Protein AF-A0A349HDR7-F1 (afdb_monomer)

Mean predicted aligned error: 4.63 Å

Radius of gyration: 13.14 Å; Cα contacts (8 Å, |Δi|>4): 20; chains: 1; bounding box: 25×20×39 Å

pLDDT: mean 88.64, std 11.71, range [51.5, 97.56]

Sequence (50 aa):
NPPSFDKQFVRDYLETLAWGKQPPGPELPPEIVARTTAKYREA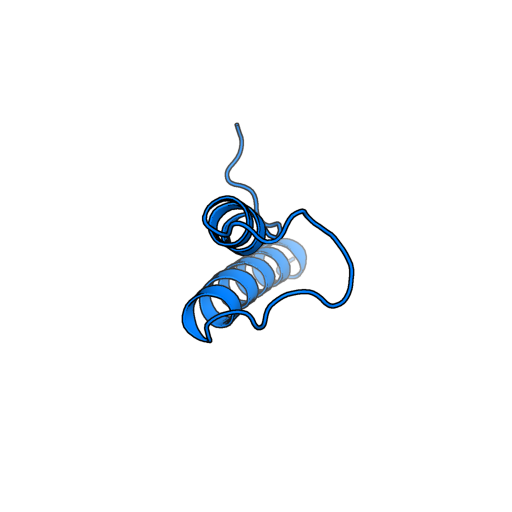LERLTVA

Foldseek 3Di:
DPDDLALVLVVVVVVVDPQVPDPPDDDDDVVSVVVNVVSPVVVVCVVPDD

Secondary structure (DSSP, 8-state):
-----SSHHHHHHHHTS--TT-SSPPPPPHHHHHHHHHHHHHHHHHHH--

Structure (mmCIF, N/CA/C/O backbone):
data_AF-A0A349HDR7-F1
#
_entry.id   AF-A0A349HDR7-F1
#
loop_
_atom_site.group_PDB
_atom_site.id
_atom_site.type_symbol
_atom_site.label_atom_id
_atom_site.label_alt_id
_atom_site.label_comp_id
_atom_site.label_asym_id
_atom_site.label_entity_id
_atom_site.label_seq_id
_atom_site.pdbx_PDB_ins_code
_atom_site.Cartn_x
_atom_site.Cartn_y
_atom_site.Cartn_z
_atom_site.occupancy
_atom_site.B_iso_or_equiv
_atom_site.auth_seq_id
_atom_site.auth_comp_id
_atom_site.auth_asym_id
_atom_site.auth_atom_id
_atom_site.pdbx_PDB_model_num
ATOM 1 N N . ASN A 1 1 ? 12.085 12.233 -1.743 1.00 51.50 1 ASN A N 1
ATOM 2 C CA . ASN A 1 1 ? 11.570 10.875 -1.482 1.00 51.50 1 ASN A CA 1
ATOM 3 C C . ASN A 1 1 ? 11.130 10.297 -2.818 1.00 51.50 1 ASN A C 1
ATOM 5 O O . ASN A 1 1 ? 10.268 10.923 -3.426 1.00 51.50 1 ASN A O 1
ATOM 9 N N . PRO A 1 2 ? 11.766 9.242 -3.354 1.00 56.91 2 PRO A N 1
ATOM 10 C CA . PRO A 1 2 ? 11.372 8.695 -4.651 1.00 56.91 2 PRO A CA 1
ATOM 11 C C . PRO A 1 2 ? 9.908 8.222 -4.607 1.00 56.91 2 PRO A C 1
ATOM 13 O O . PRO A 1 2 ? 9.438 7.833 -3.534 1.00 56.91 2 PRO A O 1
ATOM 16 N N . PRO A 1 3 ? 9.168 8.271 -5.730 1.00 59.75 3 PRO A N 1
ATOM 17 C CA . PRO A 1 3 ? 7.828 7.703 -5.793 1.00 59.75 3 PRO A CA 1
ATOM 18 C C . PRO A 1 3 ? 7.921 6.219 -5.437 1.00 59.75 3 PRO A C 1
ATOM 20 O O . PRO A 1 3 ? 8.557 5.439 -6.145 1.00 59.75 3 PRO A O 1
ATOM 23 N N . SER A 1 4 ? 7.346 5.852 -4.293 1.00 64.50 4 SER A N 1
ATOM 24 C CA . SER A 1 4 ? 7.436 4.486 -3.804 1.00 64.50 4 SER A CA 1
ATOM 25 C C . SER A 1 4 ? 6.540 3.583 -4.647 1.00 64.50 4 SER A C 1
ATOM 27 O 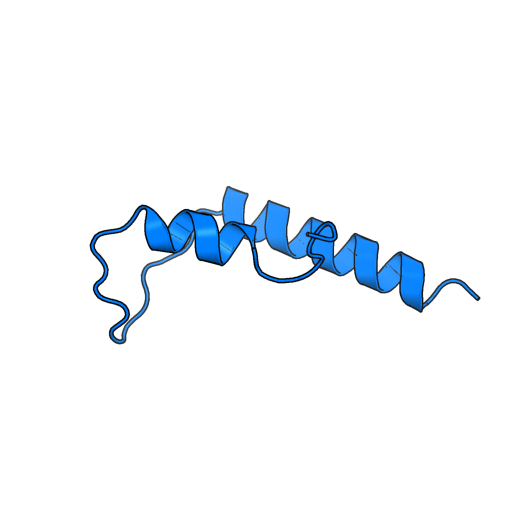O . SER A 1 4 ? 5.336 3.814 -4.759 1.00 64.50 4 SER A O 1
ATOM 29 N N . PHE A 1 5 ? 7.136 2.552 -5.240 1.00 70.31 5 PHE A N 1
ATOM 30 C CA . PHE A 1 5 ? 6.426 1.465 -5.922 1.00 70.31 5 PHE A CA 1
ATOM 31 C C . PHE A 1 5 ? 5.974 0.366 -4.947 1.00 70.31 5 PHE A C 1
ATOM 33 O O . PHE A 1 5 ? 5.501 -0.687 -5.369 1.00 70.31 5 PHE A O 1
ATOM 40 N N . ASP A 1 6 ? 6.143 0.596 -3.641 1.00 76.12 6 ASP A N 1
ATOM 41 C CA . ASP A 1 6 ? 5.756 -0.332 -2.586 1.00 76.12 6 ASP A CA 1
ATOM 42 C C . ASP A 1 6 ? 4.314 -0.093 -2.085 1.00 76.12 6 ASP A C 1
ATOM 44 O O . ASP A 1 6 ? 3.466 0.517 -2.739 1.00 76.12 6 ASP A O 1
ATOM 48 N N . LYS A 1 7 ? 4.013 -0.614 -0.893 1.00 87.19 7 LYS A N 1
ATOM 49 C CA . LYS A 1 7 ? 2.691 -0.588 -0.254 1.00 87.19 7 LYS A CA 1
ATOM 50 C C . LYS A 1 7 ? 2.332 0.776 0.357 1.00 87.19 7 LYS A C 1
ATOM 52 O 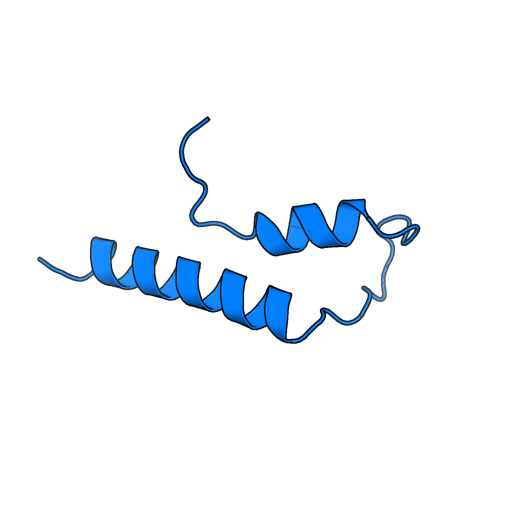O . LYS A 1 7 ? 1.647 0.803 1.379 1.00 87.19 7 LYS A O 1
ATOM 57 N N . GLN A 1 8 ? 2.761 1.892 -0.234 1.00 90.44 8 GLN A N 1
ATOM 58 C CA . GLN A 1 8 ? 2.534 3.222 0.339 1.00 90.44 8 GLN A CA 1
ATOM 59 C C . GLN A 1 8 ? 1.039 3.529 0.528 1.00 90.44 8 GLN A C 1
ATOM 61 O O . GLN A 1 8 ? 0.661 3.939 1.614 1.00 90.44 8 GLN A O 1
ATOM 66 N N . PHE A 1 9 ? 0.163 3.203 -0.432 1.00 92.75 9 PHE A N 1
ATOM 67 C CA . PHE A 1 9 ? -1.286 3.423 -0.257 1.00 92.75 9 PHE A CA 1
ATOM 68 C C . PHE A 1 9 ? -1.895 2.622 0.899 1.00 92.75 9 PHE A C 1
ATOM 70 O O . PHE A 1 9 ? -2.805 3.104 1.566 1.00 92.75 9 PHE A O 1
ATOM 77 N N . VAL A 1 10 ? -1.396 1.404 1.143 1.00 94.19 10 VAL A N 1
ATOM 78 C CA . VAL A 1 10 ? -1.834 0.597 2.289 1.00 94.19 10 VAL A CA 1
ATOM 79 C C . VAL A 1 10 ? -1.359 1.243 3.581 1.00 94.19 10 VAL A C 1
ATOM 81 O O . VAL A 1 10 ? -2.147 1.353 4.511 1.00 94.19 10 VAL A O 1
ATOM 84 N N . ARG A 1 11 ? -0.099 1.698 3.648 1.00 93.25 11 ARG A N 1
ATOM 85 C CA . ARG A 1 11 ? 0.409 2.411 4.830 1.00 93.25 11 ARG A CA 1
ATOM 86 C C . ARG A 1 11 ? -0.412 3.663 5.097 1.00 93.25 11 ARG A C 1
ATOM 88 O O . ARG A 1 11 ? -0.932 3.792 6.194 1.00 93.25 11 ARG A O 1
ATOM 95 N N . ASP A 1 12 ? -0.590 4.510 4.089 1.00 93.38 12 ASP A N 1
ATOM 96 C CA . ASP A 1 12 ? -1.349 5.755 4.209 1.00 93.38 12 ASP A CA 1
ATOM 97 C C . ASP A 1 12 ? -2.767 5.488 4.723 1.00 93.38 12 ASP A C 1
ATOM 99 O O . ASP A 1 12 ? -3.217 6.159 5.644 1.00 93.38 12 ASP A O 1
ATOM 103 N N . TYR A 1 13 ? -3.443 4.462 4.193 1.00 94.44 13 TYR A N 1
ATOM 104 C CA . TYR A 1 13 ? -4.760 4.053 4.676 1.00 94.44 13 TYR A CA 1
ATOM 105 C C . TYR A 1 13 ? -4.725 3.568 6.131 1.00 94.44 13 TYR A C 1
ATOM 107 O O . TYR A 1 13 ? -5.531 4.016 6.943 1.00 94.44 13 TYR A O 1
ATOM 115 N N . LEU A 1 14 ? -3.783 2.693 6.491 1.00 94.69 14 LEU A N 1
ATOM 116 C CA . LEU A 1 14 ? -3.676 2.164 7.853 1.00 94.69 14 LEU A CA 1
ATOM 117 C C . LEU A 1 14 ? -3.357 3.255 8.885 1.00 94.69 14 LEU A C 1
ATOM 119 O O . LEU A 1 14 ? -3.832 3.154 10.012 1.00 94.69 14 LEU A O 1
ATOM 123 N N . GLU A 1 15 ? -2.607 4.297 8.516 1.00 94.62 15 GLU A N 1
ATOM 124 C CA . GLU A 1 15 ? -2.349 5.448 9.395 1.00 94.62 15 GLU A CA 1
ATOM 125 C C . GLU A 1 15 ? -3.610 6.301 9.647 1.00 94.62 15 GLU A C 1
ATOM 127 O O . GLU A 1 15 ? -3.651 7.047 10.623 1.00 94.62 15 GLU A O 1
ATOM 132 N N . THR A 1 16 ? -4.666 6.178 8.828 1.00 94.94 16 THR A N 1
ATOM 133 C CA . THR A 1 16 ? -5.969 6.824 9.104 1.00 94.94 16 THR A CA 1
ATOM 134 C C . THR A 1 16 ? -6.824 6.069 10.122 1.00 94.94 16 THR A C 1
ATOM 136 O O . THR A 1 16 ? -7.804 6.614 10.630 1.00 94.94 16 THR A O 1
ATOM 139 N N . LEU A 1 17 ? -6.478 4.816 10.429 1.00 94.50 17 LEU A N 1
ATOM 140 C CA . LEU A 1 17 ? -7.259 3.957 11.310 1.00 94.50 17 LEU A CA 1
ATOM 141 C C . LEU A 1 17 ? -6.700 3.967 12.732 1.00 94.50 17 LEU A C 1
ATOM 143 O O . LEU A 1 17 ? -5.499 3.827 12.955 1.00 94.50 17 LEU A O 1
ATOM 147 N N . ALA A 1 18 ? -7.588 3.960 13.724 1.00 92.12 18 ALA A N 1
ATOM 148 C CA . ALA A 1 18 ? -7.234 3.698 15.120 1.00 92.12 18 ALA A CA 1
ATOM 149 C C . ALA A 1 18 ? -7.019 2.189 15.391 1.00 92.12 18 ALA A C 1
ATOM 151 O O . ALA A 1 18 ? -7.507 1.645 16.376 1.00 92.12 18 ALA A O 1
ATOM 152 N N . TRP A 1 19 ? -6.322 1.486 14.493 1.00 92.31 19 TRP A N 1
ATOM 153 C CA . TRP A 1 19 ? -6.155 0.026 14.541 1.00 92.31 19 TRP A CA 1
ATOM 154 C C . TRP A 1 19 ? -5.138 -0.438 15.602 1.00 92.31 19 TRP A C 1
ATOM 156 O O . TRP A 1 19 ? -5.188 -1.572 16.068 1.00 92.31 19 TRP A O 1
ATOM 166 N N . GLY A 1 20 ? -4.181 0.411 15.990 1.00 92.75 20 GLY A N 1
ATOM 167 C CA . GLY A 1 20 ? -3.156 0.047 16.981 1.00 92.75 20 GLY A CA 1
ATOM 168 C C . GLY A 1 20 ? -2.120 -0.979 16.492 1.00 92.75 20 GLY A C 1
ATOM 169 O O . GLY A 1 20 ? -1.271 -1.401 17.275 1.00 92.75 20 GLY A O 1
ATOM 170 N N . LYS A 1 21 ? -2.153 -1.351 15.201 1.00 92.00 21 LYS A N 1
ATOM 171 C CA . LYS A 1 21 ? -1.181 -2.235 14.528 1.00 92.00 21 LYS A CA 1
ATOM 172 C C . LYS A 1 21 ? -1.067 -3.631 15.163 1.00 92.00 21 LYS A C 1
ATOM 174 O O . LYS A 1 21 ? 0.009 -4.224 15.156 1.00 92.00 21 LYS A O 1
ATOM 179 N N . GLN A 1 22 ? -2.176 -4.155 15.695 1.00 95.31 22 GLN A N 1
ATOM 180 C CA . GLN A 1 22 ? -2.261 -5.486 16.311 1.00 95.31 22 GLN A CA 1
ATOM 181 C C . GLN A 1 22 ? -3.082 -6.462 15.457 1.00 95.31 22 GLN A C 1
ATOM 183 O O . GLN A 1 22 ? -4.073 -6.056 14.859 1.00 95.31 22 GLN A O 1
ATOM 188 N N . PRO A 1 23 ? -2.722 -7.753 15.391 1.00 92.25 23 PRO A N 1
ATOM 189 C CA . PRO A 1 23 ? -3.524 -8.740 14.676 1.00 92.25 23 PRO A CA 1
ATOM 190 C C . PRO A 1 23 ? -4.874 -9.008 15.380 1.00 92.25 23 PRO A C 1
ATOM 192 O O . PRO A 1 23 ? -4.918 -9.022 16.611 1.00 92.25 23 PRO A O 1
ATOM 195 N N . PRO A 1 24 ? -5.957 -9.298 14.628 1.00 93.44 24 PRO A N 1
ATOM 196 C CA . PRO A 1 24 ? -6.043 -9.310 13.165 1.00 93.44 24 PRO A CA 1
ATOM 197 C C . PRO A 1 24 ? -6.033 -7.897 12.554 1.00 93.44 24 PRO A C 1
ATOM 199 O O . PRO A 1 24 ? -6.475 -6.928 13.167 1.00 93.44 24 PRO A O 1
ATOM 202 N N . GLY A 1 25 ? -5.503 -7.785 11.333 1.00 92.50 25 GLY A N 1
ATOM 203 C CA . GLY A 1 25 ? -5.517 -6.530 10.577 1.00 92.50 25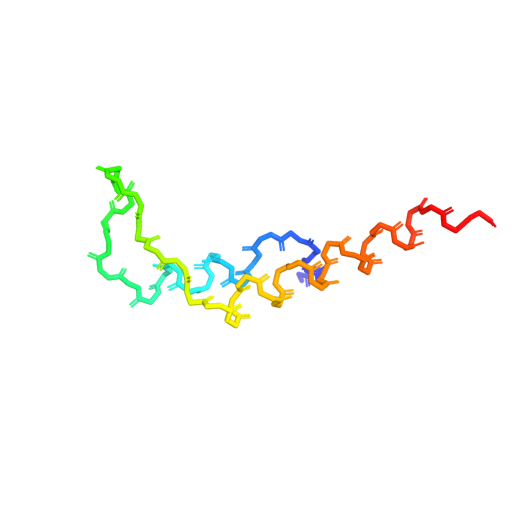 GLY A CA 1
ATOM 204 C C . GLY A 1 25 ? -6.913 -6.164 10.063 1.00 92.50 25 GLY A C 1
ATOM 205 O O . GLY A 1 25 ? -7.727 -7.067 9.860 1.00 92.50 25 GLY A O 1
ATOM 206 N N . PRO A 1 26 ? -7.197 -4.869 9.834 1.00 94.88 26 PRO A N 1
ATOM 207 C CA . PRO A 1 26 ? -8.462 -4.439 9.258 1.00 94.88 26 PRO A CA 1
ATOM 208 C C . PRO A 1 26 ? -8.562 -4.903 7.803 1.00 94.88 26 PRO A C 1
ATOM 210 O O . PRO A 1 26 ? -7.552 -5.051 7.108 1.00 94.88 26 PRO A O 1
ATOM 213 N N . GLU A 1 27 ? -9.790 -5.082 7.323 1.00 95.44 27 GLU A N 1
ATOM 214 C CA . GLU A 1 27 ? -10.023 -5.258 5.894 1.00 95.44 27 GLU A CA 1
ATOM 215 C C . GLU A 1 27 ? -9.675 -3.974 5.137 1.00 95.44 27 GLU A C 1
ATOM 217 O O . GLU A 1 27 ? -9.964 -2.862 5.582 1.00 95.44 27 GLU A O 1
ATOM 222 N N . LEU A 1 28 ? -9.031 -4.129 3.980 1.00 95.69 28 LEU A N 1
ATOM 223 C CA . LEU A 1 28 ? -8.665 -3.001 3.135 1.00 95.69 28 LEU A CA 1
ATOM 224 C C . LEU A 1 28 ? -9.801 -2.688 2.154 1.00 95.69 28 LEU A C 1
ATOM 226 O O . LEU A 1 28 ? -10.290 -3.606 1.490 1.00 95.69 28 LEU A O 1
ATOM 230 N N . PRO A 1 29 ? -10.165 -1.406 1.97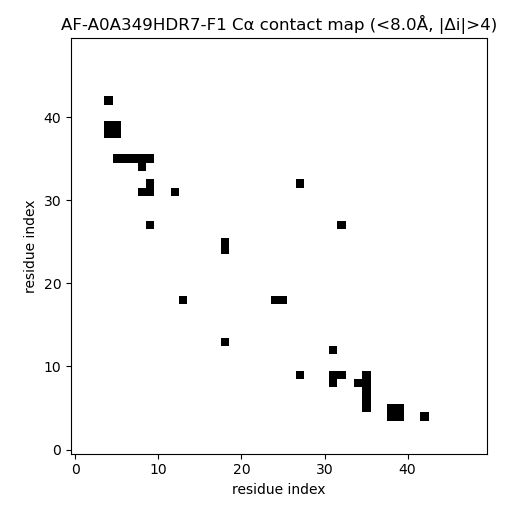2 1.00 97.31 29 PRO A N 1
ATOM 231 C CA . PRO A 1 29 ? -11.098 -0.998 0.938 1.00 97.31 29 PRO A CA 1
ATOM 232 C C . PRO A 1 29 ? -10.625 -1.456 -0.451 1.00 97.31 29 PRO A C 1
ATOM 234 O O . PRO A 1 29 ? -9.426 -1.354 -0.752 1.00 97.31 29 PRO A O 1
ATOM 237 N N . PRO A 1 30 ? -11.539 -1.893 -1.338 1.00 97.56 30 PRO A N 1
AT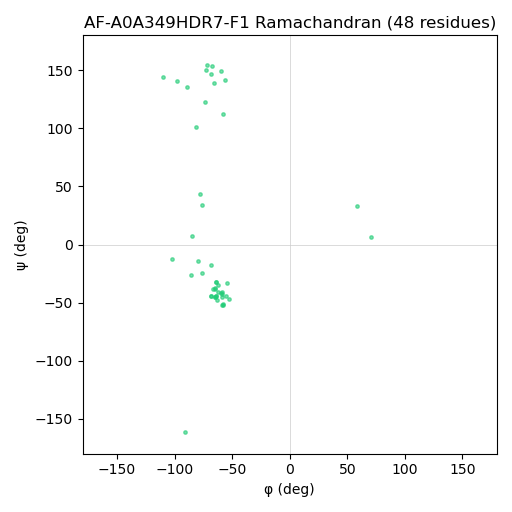OM 238 C CA . PRO A 1 30 ? -11.182 -2.380 -2.673 1.00 97.56 30 PRO A CA 1
ATOM 239 C C . PRO A 1 30 ? -10.350 -1.389 -3.498 1.00 97.56 30 PRO A C 1
ATOM 241 O O . PRO A 1 30 ? -9.472 -1.787 -4.260 1.00 97.56 30 PRO A O 1
ATOM 244 N N . GLU A 1 31 ? -10.579 -0.089 -3.319 1.00 96.44 31 GLU A N 1
ATOM 245 C CA . GLU A 1 31 ? -9.835 0.985 -3.984 1.00 96.44 31 GLU A CA 1
ATOM 246 C C . GLU A 1 31 ? -8.355 1.046 -3.575 1.00 96.44 31 GLU A C 1
ATOM 248 O O . GLU A 1 31 ? -7.487 1.267 -4.423 1.00 96.44 31 GLU A O 1
ATOM 253 N N . ILE A 1 32 ? -8.043 0.807 -2.296 1.00 95.56 32 ILE A N 1
ATOM 254 C CA . ILE A 1 32 ? -6.667 0.785 -1.791 1.00 95.56 32 ILE A CA 1
ATOM 255 C C . ILE A 1 32 ? -5.946 -0.424 -2.378 1.00 95.56 32 ILE A C 1
ATOM 257 O O . ILE A 1 32 ? -4.838 -0.284 -2.900 1.00 95.56 32 ILE A O 1
ATOM 261 N N . VAL A 1 33 ? -6.613 -1.582 -2.392 1.00 95.75 33 VAL A N 1
ATOM 262 C CA . VAL A 1 33 ? -6.102 -2.799 -3.035 1.00 95.75 33 VAL A CA 1
ATOM 263 C C . VAL A 1 33 ? -5.819 -2.540 -4.515 1.00 95.75 33 VAL A C 1
ATOM 265 O O . VAL A 1 33 ? -4.696 -2.764 -4.967 1.00 95.75 33 VAL A O 1
ATOM 268 N N . ALA A 1 34 ? -6.785 -1.992 -5.258 1.00 96.00 34 ALA A N 1
ATOM 269 C CA . ALA A 1 34 ? -6.648 -1.721 -6.687 1.00 96.00 34 ALA A CA 1
ATOM 270 C C . ALA A 1 34 ? -5.475 -0.777 -6.999 1.00 96.00 34 ALA A C 1
ATOM 272 O O . ALA A 1 34 ? -4.676 -1.061 -7.896 1.00 96.00 34 ALA A O 1
ATOM 273 N N . ARG A 1 35 ? -5.323 0.313 -6.234 1.00 94.00 35 ARG A N 1
ATOM 274 C CA . ARG A 1 35 ? -4.217 1.274 -6.397 1.00 94.00 35 ARG A CA 1
ATOM 275 C C . ARG A 1 35 ? -2.860 0.640 -6.105 1.00 94.00 35 ARG A C 1
ATOM 277 O O . ARG A 1 35 ? -1.917 0.838 -6.873 1.00 94.00 35 ARG A O 1
ATOM 284 N N . THR A 1 36 ? -2.752 -0.142 -5.032 1.00 94.38 36 THR A N 1
ATOM 285 C CA . THR A 1 36 ? -1.514 -0.859 -4.697 1.00 94.38 36 THR A CA 1
ATOM 286 C C . THR A 1 36 ? -1.160 -1.884 -5.767 1.00 94.38 36 THR A C 1
ATOM 288 O O . THR A 1 36 ? -0.013 -1.926 -6.210 1.00 94.38 36 THR A O 1
ATOM 291 N N . THR A 1 37 ? -2.128 -2.662 -6.254 1.00 94.38 37 THR A N 1
ATOM 292 C CA . THR A 1 37 ? -1.889 -3.624 -7.336 1.00 94.38 37 THR A CA 1
ATOM 293 C C . THR A 1 37 ? -1.455 -2.932 -8.627 1.00 94.38 37 THR A C 1
ATOM 295 O O . THR A 1 37 ? -0.534 -3.414 -9.283 1.00 94.38 37 THR A O 1
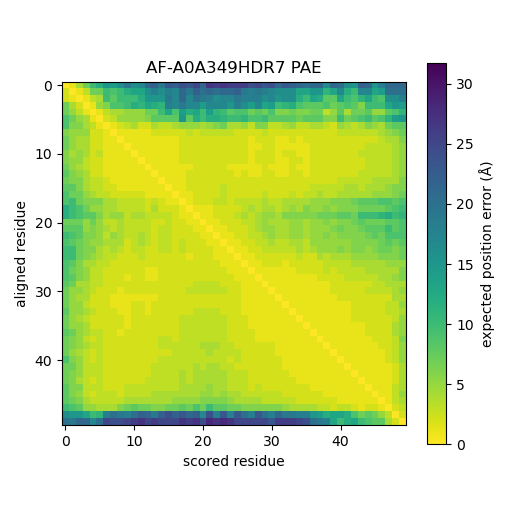ATOM 298 N N . ALA A 1 38 ? -2.061 -1.798 -8.989 1.00 93.88 38 ALA A N 1
ATOM 299 C CA . ALA A 1 38 ? -1.666 -1.038 -10.175 1.00 93.88 38 ALA A CA 1
ATOM 300 C C . ALA A 1 38 ? -0.197 -0.589 -10.109 1.00 93.88 38 ALA A C 1
ATOM 302 O O . ALA A 1 38 ? 0.527 -0.743 -11.090 1.00 93.88 38 ALA A O 1
ATOM 303 N N . LYS A 1 39 ? 0.280 -0.127 -8.943 1.00 91.38 39 LYS A N 1
ATOM 304 C CA . LYS A 1 39 ? 1.695 0.241 -8.772 1.00 91.38 39 LYS A CA 1
ATOM 305 C C . LYS A 1 39 ? 2.648 -0.939 -8.866 1.00 91.38 39 LYS A C 1
ATOM 307 O O . LYS A 1 39 ? 3.699 -0.806 -9.487 1.00 91.38 39 LYS A O 1
ATOM 312 N N . TYR A 1 40 ? 2.273 -2.096 -8.328 1.00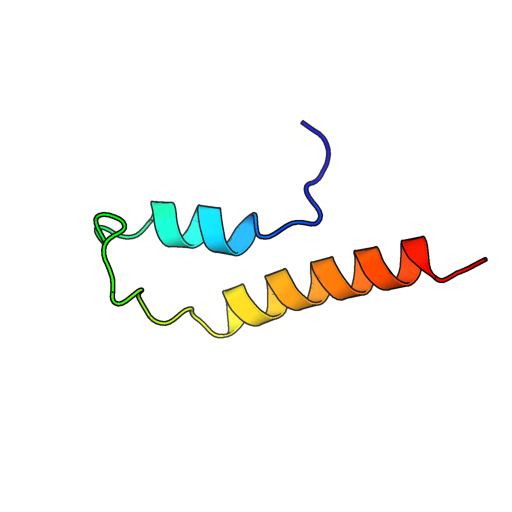 92.25 40 TYR A N 1
ATOM 313 C CA . TYR A 1 40 ? 3.074 -3.304 -8.506 1.00 92.25 40 TYR A CA 1
ATOM 314 C C . TYR A 1 40 ? 3.131 -3.769 -9.964 1.00 92.25 40 TYR A C 1
ATOM 316 O O . TYR A 1 40 ? 4.190 -4.208 -10.403 1.00 92.25 40 TYR A O 1
ATOM 324 N N . ARG A 1 41 ? 2.037 -3.644 -10.726 1.00 92.69 41 ARG A N 1
ATOM 325 C CA . ARG A 1 41 ? 2.040 -3.947 -12.169 1.00 92.69 41 ARG A CA 1
ATOM 326 C C . ARG A 1 41 ? 2.945 -2.994 -12.943 1.00 92.69 41 ARG A C 1
ATOM 328 O O . ARG A 1 41 ? 3.781 -3.461 -13.701 1.00 92.69 41 ARG A O 1
ATOM 335 N N . GLU A 1 42 ? 2.860 -1.693 -12.669 1.00 91.44 42 GLU A N 1
ATOM 336 C CA . GLU A 1 42 ? 3.745 -0.687 -13.271 1.00 91.44 42 GLU A CA 1
ATOM 337 C C . GLU A 1 42 ? 5.226 -0.974 -12.954 1.00 91.44 42 GLU A C 1
ATOM 339 O O . GLU A 1 42 ? 6.091 -0.846 -13.818 1.00 91.44 42 GLU A O 1
ATOM 344 N N . ALA A 1 43 ? 5.534 -1.386 -11.719 1.00 90.50 43 ALA A N 1
ATOM 345 C CA . ALA A 1 43 ? 6.886 -1.783 -11.333 1.00 90.50 43 ALA A CA 1
ATOM 346 C C . ALA A 1 43 ? 7.348 -3.037 -12.082 1.00 90.50 43 ALA A C 1
ATOM 348 O O . ALA A 1 43 ? 8.469 -3.067 -12.582 1.00 90.50 43 ALA A O 1
ATOM 349 N N . LEU A 1 44 ? 6.485 -4.053 -12.168 1.00 92.44 44 LEU A N 1
ATOM 350 C CA . LEU A 1 44 ? 6.767 -5.282 -12.901 1.00 92.44 44 LEU A CA 1
ATOM 351 C C . LEU A 1 44 ? 7.073 -4.972 -14.367 1.00 92.44 44 LEU A C 1
ATOM 353 O O . LEU A 1 44 ? 8.139 -5.347 -14.836 1.00 92.44 44 LEU A O 1
ATOM 357 N N . GLU A 1 45 ? 6.201 -4.225 -15.046 1.00 92.50 45 GLU A N 1
ATOM 358 C CA . GLU A 1 45 ? 6.381 -3.811 -16.442 1.00 92.50 45 GLU A CA 1
ATOM 359 C C . GLU A 1 45 ? 7.739 -3.131 -16.659 1.00 92.50 45 GLU A C 1
ATOM 361 O O . GLU A 1 45 ? 8.481 -3.507 -17.563 1.00 92.50 45 GLU A O 1
ATOM 366 N N . ARG A 1 46 ? 8.126 -2.195 -15.785 1.00 90.62 46 ARG A N 1
ATOM 367 C CA . ARG A 1 46 ? 9.430 -1.511 -15.864 1.00 90.62 46 ARG A CA 1
ATOM 368 C C . ARG A 1 46 ? 10.627 -2.436 -15.671 1.00 90.62 46 ARG A C 1
ATOM 370 O O . ARG A 1 46 ? 11.693 -2.149 -16.201 1.00 90.62 46 ARG A O 1
ATOM 377 N N . LEU A 1 47 ? 10.477 -3.484 -14.866 1.00 91.06 47 LEU A N 1
ATOM 378 C CA . LEU A 1 47 ? 11.555 -4.423 -14.556 1.00 91.06 47 LEU A CA 1
ATOM 379 C C . LEU A 1 47 ? 11.675 -5.545 -15.591 1.00 91.06 47 LEU A C 1
ATOM 381 O O . LEU A 1 47 ? 12.754 -6.111 -15.736 1.00 91.06 47 LEU A O 1
ATOM 385 N N . THR A 1 48 ? 10.584 -5.892 -16.276 1.00 92.88 48 THR A N 1
ATOM 386 C CA . THR A 1 48 ? 10.541 -7.033 -17.204 1.00 92.88 48 THR A CA 1
ATOM 387 C C . THR A 1 48 ? 10.617 -6.649 -18.674 1.00 92.88 48 THR A C 1
ATOM 389 O O . THR A 1 48 ? 10.808 -7.532 -19.506 1.00 92.88 48 THR A O 1
ATOM 392 N N . VAL A 1 49 ? 10.456 -5.372 -19.021 1.00 71.19 49 VAL A N 1
ATOM 393 C CA . VAL A 1 49 ? 10.700 -4.903 -20.389 1.00 71.19 49 VAL A CA 1
ATOM 394 C C . VAL A 1 49 ? 12.209 -4.677 -20.555 1.00 71.19 49 VAL A C 1
ATOM 396 O O . V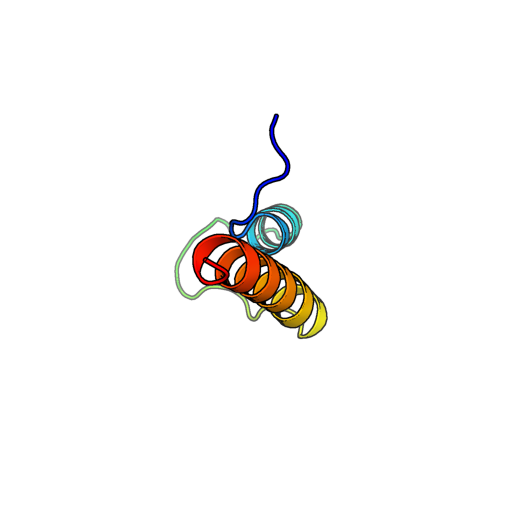AL A 1 49 ? 12.749 -3.691 -20.054 1.00 71.19 49 VAL A O 1
ATOM 399 N N . ALA A 1 50 ? 12.864 -5.645 -21.206 1.00 55.41 50 ALA A N 1
ATOM 400 C CA . ALA A 1 50 ? 14.235 -5.582 -21.720 1.00 55.41 50 ALA A CA 1
ATOM 401 C C . ALA A 1 50 ? 14.267 -4.999 -23.139 1.00 55.41 50 ALA A C 1
ATOM 403 O O . ALA A 1 50 ? 13.313 -5.277 -23.904 1.00 55.41 50 ALA A O 1
#

Solvent-accessible surface area (backbone atoms only — not comparable to full-atom values): 3260 Å² total; per-residue (Å²): 130,78,88,74,62,59,63,54,56,54,50,59,53,54,73,74,46,96,64,83,89,50,88,79,74,81,86,75,57,69,67,47,53,52,55,38,51,51,37,44,49,55,50,47,52,67,72,68,65,125